Protein AF-A0A7S4IAM0-F1 (afdb_monomer_lite)

Organism: NCBI:txid72548

Secondary structure (DSSP, 8-state):
-PPPPSSS--EEBS-STTSSSSSTTBSGGG-S--EEEEEE-SSS-EEEEEEE--HHHHHHS---EEEEEEEEE-STT-EEEEEEEEE-SSS------EE------S-GGG-EE-S-TT-EEEETTTTTEEEE---SSEE--

Foldseek 3Di:
DDDQDDAAWAKQPQEDAPPDDADGSHCPSVDPQKDWPDFDPPPWTKTKIKDWDDPVSCVRPVFGKIKIWMWTPPDDPDIDIDIDMDRPDDDDDDGDIDRRHDDDDPDQQVAWDADQAQPWFQDPVVVGDIDGRHDRTHRGD

Radius of gyration: 17.82 Å; chains: 1; bounding box: 40×37×49 Å

Structure (mmCIF, N/CA/C/O backbone):
data_AF-A0A7S4IAM0-F1
#
_entry.id   AF-A0A7S4IAM0-F1
#
loop_
_atom_site.group_PDB
_atom_site.id
_atom_site.type_symbol
_atom_site.label_atom_id
_atom_site.label_alt_id
_atom_site.label_comp_id
_atom_site.label_asym_id
_atom_site.label_entity_id
_atom_site.label_seq_id
_atom_site.pdbx_PDB_ins_code
_atom_site.Cartn_x
_atom_site.Cartn_y
_atom_site.Cartn_z
_atom_site.occupancy
_atom_site.B_iso_or_equiv
_atom_site.auth_seq_id
_atom_site.auth_comp_id
_atom_site.auth_asym_id
_atom_site.auth_atom_id
_atom_site.pdbx_PDB_model_num
ATOM 1 N N . GLY A 1 1 ? 14.099 -15.213 -0.000 1.00 44.44 1 GLY A N 1
ATOM 2 C CA . GLY A 1 1 ? 12.682 -14.881 0.237 1.00 44.44 1 GLY A CA 1
ATOM 3 C C . GLY A 1 1 ? 12.510 -14.377 1.651 1.00 44.44 1 GLY A C 1
ATOM 4 O O . GLY A 1 1 ? 12.440 -15.185 2.569 1.00 44.44 1 GLY A O 1
ATOM 5 N N . GLY A 1 2 ? 12.532 -13.057 1.841 1.00 54.66 2 GLY A N 1
ATOM 6 C CA . GLY A 1 2 ? 12.358 -12.441 3.155 1.00 54.66 2 GLY A CA 1
ATOM 7 C C . GLY A 1 2 ? 10.902 -12.533 3.609 1.00 54.66 2 GLY A C 1
ATOM 8 O O . GLY A 1 2 ? 9.983 -12.292 2.831 1.00 54.66 2 GLY A O 1
ATOM 9 N N . LYS A 1 3 ? 10.680 -12.907 4.869 1.00 66.06 3 LYS A N 1
ATOM 10 C CA . LYS A 1 3 ? 9.361 -12.817 5.504 1.00 66.06 3 LYS A CA 1
ATOM 11 C C . LYS A 1 3 ? 8.973 -11.338 5.592 1.00 66.06 3 LYS A C 1
ATOM 13 O O . LYS A 1 3 ? 9.793 -10.542 6.041 1.00 66.06 3 LYS A O 1
ATOM 18 N N . ALA A 1 4 ? 7.741 -10.991 5.211 1.00 70.75 4 ALA A N 1
ATOM 19 C CA . ALA A 1 4 ? 7.235 -9.622 5.322 1.00 70.75 4 ALA A CA 1
ATOM 20 C C . ALA A 1 4 ? 7.535 -9.021 6.706 1.00 70.75 4 ALA A C 1
ATOM 22 O O . ALA A 1 4 ? 7.266 -9.653 7.738 1.00 70.75 4 ALA A O 1
ATOM 23 N N . MET A 1 5 ? 8.066 -7.795 6.715 1.00 77.31 5 MET A N 1
ATOM 24 C CA . MET A 1 5 ? 8.303 -7.051 7.950 1.00 77.31 5 MET A CA 1
ATOM 25 C C . MET A 1 5 ? 6.982 -6.817 8.695 1.00 77.31 5 MET A C 1
ATOM 27 O O . MET A 1 5 ? 5.941 -6.558 8.087 1.00 77.31 5 MET A O 1
ATOM 31 N N . ARG A 1 6 ? 7.026 -6.923 10.027 1.00 79.38 6 ARG A N 1
ATOM 32 C CA . ARG A 1 6 ? 5.898 -6.605 10.912 1.00 79.38 6 ARG A CA 1
ATOM 33 C C . ARG A 1 6 ? 6.126 -5.216 11.507 1.00 79.38 6 ARG A C 1
ATOM 35 O O . ARG A 1 6 ? 6.992 -5.070 12.361 1.00 79.38 6 ARG A O 1
ATOM 42 N N . GLY A 1 7 ? 5.357 -4.226 11.055 1.00 86.25 7 GLY A N 1
ATOM 43 C CA . GLY A 1 7 ? 5.490 -2.818 11.452 1.00 86.25 7 GLY A CA 1
ATOM 44 C C . GLY A 1 7 ? 5.873 -1.898 10.286 1.00 86.25 7 GLY A C 1
ATOM 45 O O . GLY A 1 7 ? 6.112 -2.362 9.172 1.00 86.25 7 GLY A O 1
ATOM 46 N N . GLY A 1 8 ? 5.916 -0.587 10.542 1.00 92.75 8 GLY A N 1
ATOM 47 C CA . GLY A 1 8 ? 6.168 0.432 9.515 1.00 92.75 8 GLY A CA 1
ATOM 48 C C . GLY A 1 8 ? 4.980 0.616 8.566 1.00 92.75 8 GLY A C 1
ATOM 49 O O . GLY A 1 8 ? 3.831 0.608 9.003 1.00 92.75 8 GLY A O 1
ATOM 50 N N . VAL A 1 9 ? 5.257 0.762 7.266 1.00 96.50 9 VAL A N 1
ATOM 51 C CA . VAL A 1 9 ? 4.239 0.906 6.207 1.00 96.50 9 VAL A CA 1
ATOM 52 C C . VAL A 1 9 ? 4.492 -0.116 5.086 1.00 96.50 9 VAL A C 1
ATOM 54 O O . VAL A 1 9 ? 5.093 0.218 4.066 1.00 96.50 9 VAL A O 1
ATOM 57 N N . PRO A 1 10 ? 4.098 -1.394 5.246 1.00 96.62 10 PRO A N 1
ATOM 58 C CA . PRO A 1 10 ? 4.219 -2.377 4.173 1.00 96.62 10 PRO A CA 1
ATOM 59 C C . PRO A 1 10 ? 3.365 -2.021 2.947 1.00 96.62 10 PRO A C 1
ATOM 61 O O . PRO A 1 10 ? 2.189 -1.676 3.074 1.00 96.62 10 PRO A O 1
ATOM 64 N N . VAL A 1 11 ? 3.940 -2.187 1.755 1.00 97.12 11 VAL A N 1
ATOM 65 C CA . VAL A 1 11 ? 3.258 -1.973 0.469 1.00 97.12 11 VAL A CA 1
ATOM 66 C C . VAL A 1 11 ? 2.525 -3.248 0.035 1.00 97.12 11 VAL A C 1
ATOM 68 O O . VAL A 1 11 ? 3.157 -4.264 -0.267 1.00 97.12 11 VAL A O 1
ATOM 71 N N . CYS A 1 12 ? 1.190 -3.213 -0.001 1.00 97.62 12 CYS A N 1
ATOM 72 C CA . CYS A 1 12 ? 0.373 -4.303 -0.545 1.00 97.62 12 CYS A CA 1
ATOM 73 C C . CYS A 1 12 ? 0.193 -4.104 -2.053 1.00 97.62 12 CYS A C 1
ATOM 75 O O . CYS A 1 12 ? -0.474 -3.157 -2.465 1.00 97.62 12 CYS A O 1
ATOM 77 N N . TRP A 1 13 ? 0.778 -4.975 -2.872 1.00 97.69 13 TRP A N 1
ATOM 78 C CA . TRP A 1 13 ? 0.725 -4.870 -4.333 1.00 97.69 13 TRP A CA 1
ATOM 79 C C . TRP A 1 13 ? 1.065 -6.206 -5.002 1.00 97.69 13 TRP A C 1
ATOM 81 O O . TRP A 1 13 ? 2.027 -6.849 -4.559 1.00 97.69 13 TRP A O 1
ATOM 91 N N . PRO A 1 14 ? 0.352 -6.626 -6.069 1.00 97.44 14 PRO A N 1
ATOM 92 C CA . PRO A 1 14 ? -0.781 -5.972 -6.759 1.00 97.44 14 PRO A CA 1
ATOM 93 C C . PRO A 1 14 ? -2.153 -6.366 -6.187 1.00 97.44 14 PRO A C 1
ATOM 95 O O . PRO A 1 14 ? -3.191 -6.193 -6.826 1.00 97.44 14 PRO A O 1
ATOM 98 N N . GLN A 1 15 ? -2.162 -6.950 -4.989 1.00 97.31 15 GLN A N 1
ATOM 99 C CA . GLN A 1 15 ? -3.371 -7.409 -4.328 1.00 97.31 15 GLN A CA 1
ATOM 100 C C . GLN A 1 15 ? -3.425 -6.885 -2.898 1.00 97.31 15 GLN A C 1
ATOM 102 O O . GLN A 1 15 ? -2.427 -6.934 -2.181 1.00 97.31 15 GLN A O 1
ATOM 107 N N . PHE A 1 16 ? -4.597 -6.446 -2.450 1.00 96.69 16 PHE A N 1
ATOM 108 C CA . PHE A 1 16 ? -4.909 -6.247 -1.043 1.00 96.69 16 PHE A CA 1
ATOM 109 C C . PHE A 1 16 ? -5.638 -7.474 -0.489 1.00 96.69 16 PHE A C 1
ATOM 111 O O . PHE A 1 16 ? -6.571 -7.992 -1.103 1.00 96.69 16 PHE A O 1
ATOM 118 N N . ALA A 1 17 ? -5.207 -7.936 0.688 1.00 94.94 17 ALA A N 1
ATOM 119 C CA . ALA A 1 17 ? -5.711 -9.152 1.315 1.00 94.94 17 ALA A CA 1
ATOM 120 C C . ALA A 1 17 ? -5.716 -10.333 0.315 1.00 94.94 17 ALA A C 1
ATOM 122 O O . ALA A 1 17 ? -4.754 -10.531 -0.431 1.00 94.94 17 ALA A O 1
ATOM 123 N N . ASP A 1 18 ? -6.773 -11.126 0.333 1.00 94.06 18 ASP A N 1
ATOM 124 C CA . ASP A 1 18 ? -7.094 -12.275 -0.518 1.00 94.06 18 ASP A CA 1
ATOM 125 C C . ASP A 1 18 ? -8.238 -11.931 -1.493 1.00 94.06 18 ASP A C 1
ATOM 127 O O . ASP A 1 18 ? -9.102 -12.752 -1.773 1.00 94.06 18 ASP A O 1
ATOM 131 N N . ARG A 1 19 ? -8.268 -10.685 -1.992 1.00 92.06 19 ARG A N 1
ATOM 132 C CA . ARG A 1 19 ? -9.304 -10.176 -2.915 1.00 92.06 19 ARG A CA 1
ATOM 133 C C . ARG A 1 19 ? -9.134 -10.628 -4.372 1.00 92.06 19 ARG A C 1
ATOM 135 O O . ARG A 1 19 ? -9.897 -10.193 -5.225 1.00 92.06 19 ARG A O 1
ATOM 142 N N . GLY A 1 20 ? -8.143 -11.461 -4.668 1.00 91.50 20 GLY A N 1
ATOM 143 C CA . GLY A 1 20 ? -7.850 -11.939 -6.016 1.00 91.50 20 GLY A CA 1
ATOM 144 C C . GLY A 1 20 ? -7.095 -13.266 -5.992 1.00 91.50 20 GLY A C 1
ATOM 145 O O . GLY A 1 20 ? -6.959 -13.900 -4.946 1.00 91.50 20 GLY A O 1
ATOM 146 N N . ALA A 1 21 ? -6.599 -13.681 -7.156 1.00 91.69 21 ALA A N 1
ATOM 147 C CA . ALA A 1 21 ? -5.968 -14.988 -7.348 1.00 91.69 21 ALA A CA 1
ATOM 148 C C . ALA A 1 21 ? -4.518 -15.081 -6.832 1.00 91.69 21 ALA A C 1
ATOM 150 O O . ALA A 1 21 ? -3.919 -16.155 -6.868 1.00 91.69 21 ALA A O 1
ATOM 151 N N . TYR A 1 22 ? -3.932 -13.974 -6.372 1.00 92.12 22 TYR A N 1
ATOM 152 C CA . TYR A 1 22 ? -2.520 -13.906 -6.005 1.00 92.12 22 TYR A CA 1
ATOM 153 C C . TYR A 1 22 ? -2.306 -14.106 -4.504 1.00 92.12 22 TYR A C 1
ATOM 155 O O . TYR A 1 22 ? -3.239 -14.109 -3.697 1.00 92.12 22 TYR A O 1
ATOM 163 N N . GLY A 1 23 ? -1.041 -14.265 -4.110 1.00 92.50 23 GLY A N 1
ATOM 164 C CA . GLY A 1 23 ? -0.666 -14.371 -2.702 1.00 92.50 23 GLY A CA 1
ATOM 165 C C . GLY A 1 23 ? -1.198 -13.196 -1.872 1.00 92.50 23 GLY A C 1
ATOM 166 O O . GLY A 1 23 ? -1.296 -12.066 -2.354 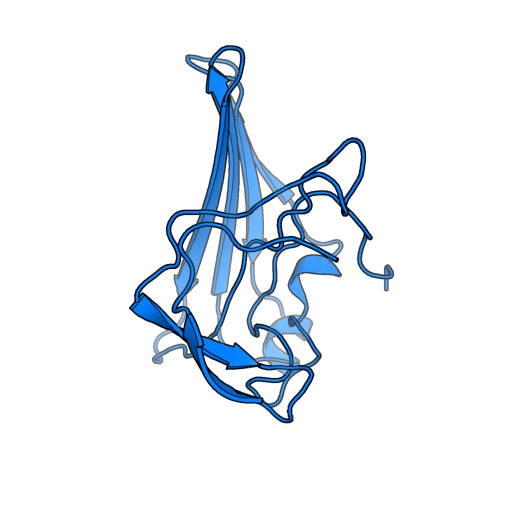1.00 92.50 23 GLY A O 1
ATOM 167 N N . LYS A 1 24 ? -1.528 -13.454 -0.600 1.00 94.75 24 LYS A N 1
ATOM 168 C CA . LYS A 1 24 ? -2.109 -12.444 0.294 1.00 94.75 24 LYS A CA 1
ATOM 169 C C . LYS A 1 24 ? -1.221 -11.193 0.373 1.00 94.75 24 LYS A C 1
ATOM 171 O O . LYS A 1 24 ? -0.061 -11.281 0.789 1.00 94.75 24 LYS A O 1
ATOM 176 N N . HIS A 1 25 ? -1.806 -10.037 0.057 1.00 96.62 25 HIS A N 1
ATOM 177 C CA . HIS A 1 25 ? -1.144 -8.726 -0.065 1.00 96.62 25 HIS A CA 1
ATOM 178 C C . HIS A 1 25 ? -0.093 -8.603 -1.193 1.00 96.62 25 HIS A C 1
ATOM 180 O O . HIS A 1 25 ? 0.729 -7.682 -1.182 1.00 96.62 25 HIS A O 1
ATOM 186 N N . GLY A 1 26 ? -0.093 -9.537 -2.143 1.00 96.06 26 GLY A N 1
ATOM 187 C CA . GLY A 1 26 ? 0.832 -9.579 -3.268 1.00 96.06 26 GLY A CA 1
ATOM 188 C C . GLY A 1 26 ? 2.300 -9.767 -2.867 1.00 96.06 26 GLY A C 1
ATOM 189 O O . GLY A 1 26 ? 2.617 -10.354 -1.827 1.00 96.06 26 GLY A O 1
ATOM 190 N N . PHE A 1 27 ? 3.206 -9.300 -3.725 1.00 95.75 27 PHE A N 1
ATOM 191 C CA . PHE A 1 27 ? 4.639 -9.593 -3.646 1.00 95.75 27 PHE A CA 1
ATOM 192 C C . PHE A 1 27 ? 5.522 -8.394 -3.276 1.00 95.75 27 PHE A C 1
ATOM 194 O O . PHE A 1 27 ? 6.618 -8.614 -2.765 1.00 95.75 27 PHE A O 1
ATOM 201 N N . ALA A 1 28 ? 5.079 -7.144 -3.465 1.00 96.69 28 ALA A N 1
ATOM 202 C CA . ALA A 1 28 ? 5.972 -5.981 -3.344 1.00 96.69 28 ALA A CA 1
ATOM 203 C C . ALA A 1 28 ? 6.643 -5.849 -1.963 1.00 96.69 28 ALA A C 1
ATOM 205 O O . ALA A 1 28 ? 7.839 -5.580 -1.882 1.00 96.69 28 ALA A O 1
ATOM 206 N N . ARG A 1 29 ? 5.913 -6.128 -0.874 1.00 95.75 29 ARG A N 1
ATOM 207 C CA . ARG A 1 29 ? 6.440 -6.134 0.509 1.00 95.75 29 ARG A CA 1
ATOM 208 C C . ARG A 1 29 ? 7.486 -7.213 0.821 1.00 95.75 29 ARG A C 1
ATOM 210 O O . ARG A 1 29 ? 8.082 -7.171 1.892 1.00 95.75 29 ARG A O 1
ATOM 217 N N . 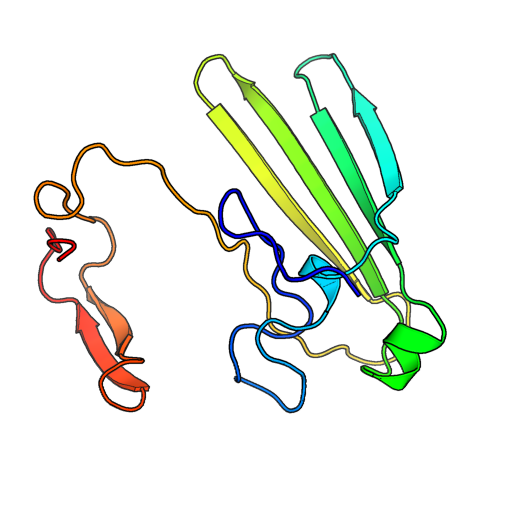ASN A 1 30 ? 7.647 -8.205 -0.054 1.00 93.56 30 ASN A N 1
ATOM 218 C CA . ASN A 1 30 ? 8.627 -9.287 0.086 1.00 93.56 30 ASN A CA 1
ATOM 219 C C . ASN A 1 30 ? 9.767 -9.166 -0.938 1.00 93.56 30 ASN A C 1
ATOM 221 O O . ASN A 1 30 ? 10.656 -10.018 -0.950 1.00 93.56 30 ASN A O 1
ATOM 225 N N . SER A 1 31 ? 9.713 -8.154 -1.810 1.00 94.19 31 SER A N 1
ATOM 226 C CA . SER A 1 31 ? 10.728 -7.913 -2.828 1.00 94.19 31 SER A CA 1
ATOM 227 C C . SER A 1 31 ? 11.992 -7.345 -2.191 1.00 94.19 31 SER A C 1
ATOM 229 O O . SER A 1 31 ? 11.935 -6.396 -1.413 1.00 94.19 31 SER A O 1
ATOM 231 N N . ASP A 1 32 ? 13.135 -7.909 -2.559 1.00 94.12 32 ASP A N 1
ATOM 232 C CA . ASP A 1 32 ? 14.474 -7.388 -2.283 1.00 94.12 32 ASP A CA 1
ATOM 233 C C . ASP A 1 32 ? 15.009 -6.512 -3.432 1.00 94.12 32 ASP A C 1
ATOM 235 O O . ASP A 1 32 ? 16.140 -6.041 -3.372 1.00 94.12 32 ASP A O 1
ATOM 239 N N . LYS A 1 33 ? 14.188 -6.256 -4.460 1.00 96.56 33 LYS A N 1
ATOM 240 C CA . LYS A 1 33 ? 14.560 -5.516 -5.679 1.00 96.56 33 LYS A CA 1
ATOM 241 C C . LYS A 1 33 ? 14.173 -4.038 -5.658 1.00 96.56 33 LYS A C 1
ATOM 243 O O . LYS A 1 33 ? 14.237 -3.372 -6.688 1.00 96.56 33 LYS A O 1
ATOM 248 N N . TRP A 1 34 ? 13.747 -3.519 -4.507 1.00 97.62 34 TRP A N 1
ATOM 249 C CA . TRP A 1 34 ? 13.511 -2.085 -4.364 1.00 97.62 34 TRP A CA 1
ATOM 250 C C . TRP A 1 34 ? 14.827 -1.319 -4.507 1.00 97.62 34 TRP A C 1
ATOM 252 O O . TRP A 1 34 ? 15.824 -1.670 -3.879 1.00 97.62 34 TRP A O 1
ATOM 262 N N . TYR A 1 35 ? 14.818 -0.251 -5.298 1.00 98.44 35 TYR A N 1
ATOM 263 C CA . TYR A 1 35 ? 15.992 0.586 -5.537 1.00 98.44 35 TYR A CA 1
ATOM 264 C C . TYR A 1 35 ? 15.688 2.062 -5.274 1.00 98.44 35 TYR A C 1
ATOM 266 O O . TYR A 1 35 ? 14.537 2.491 -5.318 1.00 98.44 35 TYR A O 1
ATOM 274 N N . ILE A 1 36 ? 16.714 2.862 -4.981 1.00 98.50 36 ILE A N 1
ATOM 275 C CA . ILE A 1 36 ? 16.557 4.311 -4.812 1.00 98.50 36 ILE A CA 1
ATOM 276 C C . ILE A 1 36 ? 16.445 4.946 -6.199 1.00 98.50 36 ILE A C 1
ATOM 278 O O . ILE A 1 36 ? 17.382 4.882 -6.989 1.00 98.50 36 ILE A O 1
ATOM 282 N N . VAL A 1 37 ? 15.308 5.580 -6.479 1.00 98.38 37 VAL A N 1
ATOM 283 C CA . VAL A 1 37 ? 15.085 6.366 -7.703 1.00 98.38 37 VAL A CA 1
ATOM 284 C C . VAL A 1 37 ? 15.651 7.771 -7.527 1.00 98.38 37 VAL A C 1
ATOM 286 O O . VAL A 1 37 ? 16.270 8.321 -8.433 1.00 98.38 37 VAL A O 1
ATOM 289 N N . ARG A 1 38 ? 15.413 8.373 -6.359 1.00 96.88 38 ARG A N 1
ATOM 290 C CA . ARG A 1 38 ? 15.805 9.750 -6.042 1.00 96.88 38 ARG A CA 1
ATOM 291 C C . ARG A 1 38 ? 15.847 9.955 -4.535 1.00 96.88 38 ARG A C 1
ATOM 293 O O . ARG A 1 38 ? 15.025 9.403 -3.807 1.00 96.88 38 ARG A O 1
ATOM 300 N N . THR A 1 39 ? 16.730 10.841 -4.096 1.00 97.44 39 THR A N 1
ATOM 301 C CA . THR A 1 39 ? 16.681 11.469 -2.773 1.00 97.44 39 THR A CA 1
ATOM 302 C C . THR A 1 39 ? 16.673 12.990 -2.917 1.00 97.44 39 THR A C 1
ATOM 304 O O . THR A 1 39 ? 17.082 13.530 -3.944 1.00 97.44 39 THR A O 1
ATOM 307 N N . SER A 1 40 ? 16.163 13.688 -1.907 1.00 95.56 40 SER A N 1
ATOM 308 C CA . SER A 1 40 ? 16.296 15.138 -1.761 1.00 95.56 40 SER A CA 1
ATOM 309 C C . SER A 1 40 ? 16.453 15.483 -0.289 1.00 95.56 40 SER A C 1
ATOM 311 O O . SER A 1 40 ? 15.872 14.806 0.556 1.00 95.56 40 SER A O 1
ATOM 313 N N . THR A 1 41 ? 17.206 16.533 0.017 1.00 94.00 41 THR A N 1
ATOM 314 C CA . THR A 1 41 ? 17.253 17.142 1.356 1.00 94.00 41 THR A CA 1
ATOM 315 C C . THR A 1 41 ? 16.467 18.449 1.426 1.00 94.00 41 THR A C 1
ATOM 317 O O . THR A 1 41 ? 16.156 18.899 2.522 1.00 94.00 41 THR A O 1
ATOM 320 N N . GLU A 1 42 ? 16.118 19.034 0.276 1.00 89.62 42 GLU A N 1
ATOM 321 C CA . GLU A 1 42 ? 15.429 20.323 0.170 1.00 89.62 42 GLU A CA 1
ATOM 322 C C . GLU A 1 42 ? 14.186 20.234 -0.740 1.00 89.62 42 GLU A C 1
ATOM 324 O O . GLU A 1 42 ? 14.158 19.415 -1.669 1.00 89.62 42 GLU A O 1
ATOM 329 N N . PRO A 1 43 ? 13.141 21.053 -0.505 1.00 86.62 43 PRO A N 1
ATOM 330 C CA . PRO A 1 43 ? 12.903 21.833 0.719 1.00 86.62 43 PRO A CA 1
ATOM 331 C C . PRO A 1 43 ? 12.623 20.940 1.943 1.00 86.62 43 PRO A C 1
ATOM 333 O O . PRO A 1 43 ? 12.768 21.388 3.075 1.00 86.62 43 PRO A O 1
ATOM 336 N N . PHE A 1 44 ? 12.283 19.670 1.708 1.00 92.50 44 PHE A N 1
ATOM 337 C CA . PHE A 1 44 ? 12.041 18.656 2.728 1.00 92.50 44 PHE A CA 1
ATOM 338 C C . PHE A 1 44 ? 12.812 17.370 2.402 1.00 92.50 44 PHE A C 1
ATOM 340 O O . PHE A 1 44 ? 12.867 16.980 1.227 1.00 92.50 44 PHE A O 1
ATOM 347 N N . PRO A 1 45 ? 13.373 16.672 3.410 1.00 96.62 45 PRO A N 1
ATOM 348 C CA . PRO A 1 45 ? 13.982 15.366 3.212 1.00 96.62 45 PRO A CA 1
ATOM 349 C C . PRO A 1 45 ? 12.999 14.369 2.593 1.00 96.62 45 PRO A C 1
ATOM 351 O O . PRO A 1 45 ? 11.904 14.146 3.111 1.00 96.62 45 PRO A O 1
ATOM 354 N N . CYS A 1 46 ? 13.399 13.755 1.484 1.00 97.38 46 CYS A N 1
ATOM 355 C CA . CYS A 1 46 ? 12.567 12.846 0.709 1.00 97.38 46 CYS A CA 1
ATOM 356 C C . CYS A 1 46 ? 13.399 11.707 0.113 1.00 97.38 46 CYS A C 1
ATOM 358 O O . CYS A 1 46 ? 14.527 11.913 -0.343 1.00 97.38 46 CYS A O 1
ATOM 360 N N . VAL A 1 47 ? 12.813 10.512 0.067 1.00 98.06 47 VAL A N 1
ATOM 361 C CA . VAL A 1 47 ? 13.308 9.376 -0.712 1.00 98.06 47 VAL A CA 1
ATOM 362 C C . VAL A 1 47 ? 12.183 8.822 -1.576 1.00 98.06 47 VAL A C 1
ATOM 364 O O . VAL A 1 47 ? 11.066 8.617 -1.105 1.00 98.06 47 VAL A O 1
ATOM 367 N N . VAL A 1 48 ? 12.497 8.555 -2.841 1.00 98.31 48 VAL A N 1
ATOM 368 C CA . VAL A 1 48 ? 11.633 7.828 -3.768 1.00 98.31 48 VAL A CA 1
ATOM 369 C C . VAL A 1 48 ? 12.287 6.488 -4.062 1.00 98.31 48 VAL A C 1
ATOM 371 O O . VAL A 1 48 ? 13.402 6.435 -4.585 1.00 98.31 48 VAL A O 1
ATOM 374 N N . LEU A 1 49 ? 11.585 5.412 -3.731 1.00 98.62 49 LEU A N 1
ATOM 375 C CA . LEU A 1 49 ? 11.972 4.042 -4.035 1.00 98.62 49 LEU A CA 1
ATOM 376 C C . LEU A 1 49 ? 11.219 3.543 -5.269 1.00 98.62 49 LEU A C 1
ATOM 378 O O . LEU A 1 49 ? 10.056 3.890 -5.474 1.00 98.62 49 LEU A O 1
ATOM 382 N N . GLY A 1 50 ? 11.880 2.728 -6.081 1.00 98.62 50 GLY A N 1
ATOM 383 C CA . GLY A 1 50 ? 11.341 2.114 -7.285 1.00 98.62 50 GLY A CA 1
ATOM 384 C C . GLY A 1 50 ? 11.261 0.601 -7.152 1.00 98.62 50 GLY A C 1
ATOM 385 O O . GLY A 1 50 ? 12.143 -0.015 -6.555 1.00 98.62 50 GLY A O 1
ATOM 386 N N . LEU A 1 51 ? 10.213 0.013 -7.720 1.00 98.62 51 LEU A N 1
ATOM 387 C CA . LEU A 1 51 ? 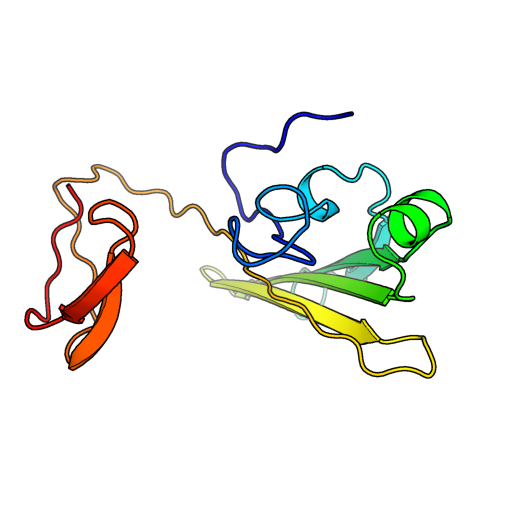10.130 -1.417 -7.998 1.00 98.62 51 LEU A CA 1
ATOM 388 C C . LEU A 1 51 ? 9.498 -1.581 -9.376 1.00 98.62 51 LEU A C 1
ATOM 390 O O . LEU A 1 51 ? 8.343 -1.205 -9.564 1.00 98.62 51 LEU A O 1
ATOM 394 N N . ASP A 1 52 ? 10.254 -2.134 -10.313 1.00 98.44 52 ASP A N 1
ATOM 395 C CA . ASP A 1 52 ? 9.785 -2.389 -11.672 1.00 98.44 52 ASP A CA 1
ATOM 396 C C . ASP A 1 52 ? 9.546 -3.889 -11.865 1.00 98.44 52 ASP A C 1
ATOM 398 O O . ASP A 1 52 ? 10.026 -4.718 -11.081 1.00 98.44 52 ASP A O 1
ATOM 402 N N . ASP A 1 53 ? 8.773 -4.241 -12.885 1.00 98.12 53 ASP A N 1
ATOM 403 C CA . ASP A 1 53 ? 8.525 -5.631 -13.218 1.00 98.12 53 ASP A CA 1
ATOM 404 C C . ASP A 1 53 ? 9.758 -6.338 -13.802 1.00 98.12 53 ASP A C 1
ATOM 406 O O . ASP A 1 53 ? 10.624 -5.753 -14.453 1.00 98.12 53 ASP A O 1
ATOM 410 N N . ASP A 1 54 ? 9.825 -7.647 -13.588 1.00 97.12 54 ASP A N 1
ATOM 411 C CA . ASP A 1 54 ? 10.839 -8.528 -14.141 1.00 97.12 54 ASP A CA 1
ATOM 412 C C . ASP A 1 54 ? 10.204 -9.848 -14.590 1.00 97.12 54 ASP A C 1
ATOM 414 O O . ASP A 1 54 ? 8.991 -10.037 -14.524 1.00 97.12 54 ASP A O 1
ATOM 418 N N . GLU A 1 55 ? 11.015 -10.776 -15.090 1.00 97.06 55 GLU A N 1
ATOM 419 C CA . GLU A 1 55 ? 10.514 -12.066 -15.567 1.00 97.06 55 GLU A CA 1
ATOM 420 C C . GLU A 1 55 ? 9.765 -12.853 -14.478 1.00 97.06 55 GLU A C 1
ATOM 422 O O . GLU A 1 55 ? 8.730 -13.455 -14.758 1.00 97.06 55 GLU A O 1
ATOM 427 N N . ALA A 1 56 ? 10.229 -12.804 -13.227 1.00 94.69 56 ALA A N 1
ATOM 428 C CA . ALA A 1 56 ? 9.611 -13.533 -12.127 1.00 94.69 56 ALA A CA 1
ATOM 429 C C . ALA A 1 56 ? 8.288 -12.890 -11.689 1.00 94.69 56 ALA A C 1
ATOM 431 O O . ALA A 1 56 ? 7.316 -13.603 -11.430 1.00 94.69 56 ALA A O 1
ATOM 432 N N . THR A 1 57 ? 8.219 -11.556 -11.617 1.00 96.00 57 THR A N 1
ATOM 433 C CA . THR A 1 57 ? 6.962 -10.872 -11.290 1.00 96.00 57 THR A CA 1
ATOM 434 C C . THR A 1 57 ? 5.953 -11.005 -12.423 1.00 96.00 57 THR A C 1
ATOM 436 O O . THR A 1 57 ? 4.800 -11.305 -12.126 1.00 96.00 57 THR A O 1
ATOM 439 N N . ARG A 1 58 ? 6.373 -10.908 -13.694 1.00 95.94 58 ARG A N 1
ATOM 440 C CA . ARG A 1 58 ? 5.505 -11.136 -14.865 1.00 95.94 58 ARG A CA 1
ATOM 441 C C . ARG A 1 58 ? 5.007 -12.578 -14.965 1.00 95.94 58 ARG A C 1
ATOM 443 O O . ARG A 1 58 ? 3.881 -12.799 -15.398 1.00 95.94 58 ARG A O 1
ATOM 450 N N . ALA A 1 59 ? 5.792 -13.560 -14.522 1.00 94.62 59 ALA A N 1
ATOM 451 C CA . ALA A 1 59 ? 5.326 -14.944 -14.426 1.00 94.62 59 ALA A CA 1
ATOM 452 C C . ALA A 1 59 ? 4.228 -15.123 -13.360 1.00 94.62 59 ALA A C 1
ATOM 454 O O . ALA A 1 59 ? 3.328 -15.942 -13.533 1.00 94.62 59 ALA A O 1
ATOM 455 N N . ALA A 1 60 ? 4.284 -14.360 -12.262 1.00 92.56 60 ALA A N 1
ATOM 456 C CA . ALA A 1 60 ? 3.289 -14.414 -11.190 1.00 92.56 60 ALA A CA 1
ATOM 457 C C . ALA A 1 60 ? 2.060 -13.527 -11.455 1.00 92.56 60 ALA A C 1
ATOM 459 O O . ALA A 1 60 ? 0.957 -13.866 -11.035 1.00 92.56 60 ALA A O 1
ATOM 460 N N . TRP A 1 61 ? 2.251 -12.389 -12.121 1.00 95.62 61 TRP A N 1
ATOM 461 C CA . TRP A 1 61 ? 1.236 -11.397 -12.456 1.00 95.62 61 TRP A CA 1
ATOM 462 C C . TRP A 1 61 ? 1.606 -10.742 -13.799 1.00 95.62 61 TRP A C 1
ATOM 464 O O . TRP A 1 61 ? 2.527 -9.926 -13.828 1.00 95.62 61 TRP A O 1
ATOM 474 N N . PRO A 1 62 ? 0.940 -11.101 -14.915 1.00 95.94 62 PRO A N 1
ATOM 475 C CA . PRO A 1 62 ? 1.439 -10.885 -16.279 1.00 95.94 62 PRO A CA 1
ATOM 476 C C . PRO A 1 62 ? 1.212 -9.461 -16.811 1.00 95.94 62 PRO A C 1
ATOM 478 O O . PRO A 1 62 ? 0.740 -9.276 -17.930 1.00 95.94 62 PRO A O 1
ATOM 481 N N . PHE A 1 63 ? 1.561 -8.452 -16.016 1.00 97.06 63 PHE A N 1
ATOM 482 C CA . PHE A 1 63 ? 1.457 -7.043 -16.380 1.00 97.06 63 PHE A CA 1
ATOM 483 C C . PHE A 1 63 ? 2.797 -6.335 -16.166 1.00 97.06 63 PHE A C 1
ATOM 485 O O . PHE A 1 63 ? 3.373 -6.453 -15.079 1.00 97.06 63 PHE A O 1
ATOM 492 N N . PRO A 1 64 ? 3.292 -5.586 -17.166 1.00 98.00 64 PRO A N 1
ATOM 493 C CA . PRO A 1 64 ? 4.389 -4.653 -16.964 1.00 98.00 64 PRO A CA 1
ATOM 494 C C . PRO A 1 64 ? 3.976 -3.534 -16.006 1.00 98.00 64 PRO A C 1
ATOM 496 O O . PRO A 1 64 ? 2.879 -2.983 -16.125 1.00 98.00 64 PRO A O 1
ATOM 499 N N . PHE A 1 65 ? 4.839 -3.187 -15.052 1.00 98.38 65 PHE A N 1
ATOM 500 C CA . PHE A 1 65 ? 4.530 -2.148 -14.076 1.00 98.38 65 PHE A CA 1
ATOM 501 C C . PHE A 1 65 ? 5.776 -1.402 -13.608 1.00 98.38 65 PHE A C 1
ATOM 503 O O . PHE A 1 65 ? 6.879 -1.941 -13.543 1.00 98.38 65 PHE A O 1
ATOM 510 N N . GLN A 1 66 ? 5.565 -0.166 -13.162 1.00 98.56 66 GLN A N 1
ATOM 511 C CA . GLN A 1 66 ? 6.536 0.561 -12.349 1.00 98.56 66 GLN A CA 1
ATOM 512 C C . GLN A 1 66 ? 5.855 1.101 -11.096 1.00 98.56 66 GLN A C 1
ATOM 514 O O . GLN A 1 66 ? 4.872 1.840 -11.172 1.00 98.56 66 GLN A O 1
ATOM 519 N N . LEU A 1 67 ? 6.388 0.752 -9.928 1.00 98.62 67 LEU A N 1
ATOM 520 C CA . LEU A 1 67 ? 5.992 1.338 -8.654 1.00 98.62 67 LEU A CA 1
ATOM 521 C C . LEU A 1 67 ? 6.963 2.433 -8.260 1.00 98.62 67 LEU A C 1
ATOM 523 O O . LEU A 1 67 ? 8.181 2.266 -8.361 1.00 98.62 67 LEU A O 1
ATOM 527 N N 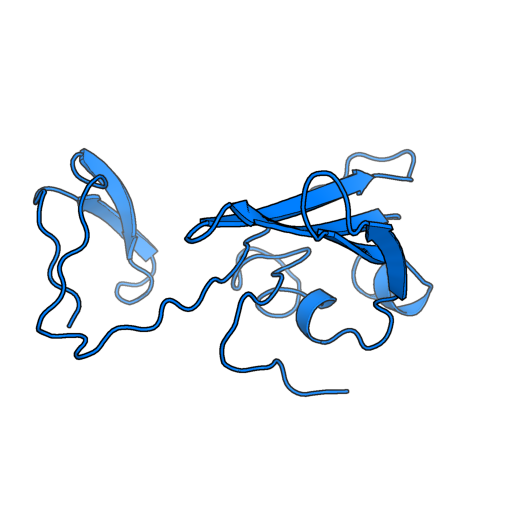. ARG A 1 68 ? 6.429 3.529 -7.732 1.00 98.50 68 ARG A N 1
ATOM 528 C CA . ARG A 1 68 ? 7.202 4.539 -7.015 1.00 98.50 68 ARG A CA 1
ATOM 529 C C . ARG A 1 68 ? 6.610 4.706 -5.630 1.00 98.50 68 ARG A C 1
ATOM 531 O O . ARG A 1 68 ? 5.425 4.982 -5.501 1.00 98.50 68 ARG A O 1
ATOM 538 N N . TYR A 1 69 ? 7.428 4.530 -4.606 1.00 98.44 69 TYR A N 1
ATOM 539 C CA . TYR A 1 69 ? 7.046 4.722 -3.215 1.00 98.44 69 TYR A CA 1
ATOM 540 C C . TYR A 1 69 ? 7.835 5.898 -2.654 1.00 98.44 69 TYR A C 1
ATOM 542 O O . TYR A 1 69 ? 9.060 5.836 -2.565 1.00 98.44 69 TYR A O 1
ATOM 550 N N . SER A 1 70 ? 7.141 6.985 -2.333 1.00 97.81 70 SER A N 1
ATOM 551 C CA . SER A 1 70 ? 7.748 8.211 -1.825 1.00 97.81 70 SER A CA 1
ATOM 552 C C . SER A 1 70 ? 7.507 8.333 -0.331 1.00 97.81 70 SER A C 1
ATOM 554 O O . SER A 1 70 ? 6.382 8.155 0.134 1.00 97.81 70 SER A O 1
ATOM 556 N N . VAL A 1 71 ? 8.555 8.691 0.404 1.00 97.75 71 VAL A N 1
ATOM 557 C CA . VAL A 1 71 ? 8.484 9.074 1.816 1.00 97.75 71 VAL A CA 1
ATOM 558 C C . VAL A 1 71 ? 9.108 10.453 1.949 1.00 97.75 71 VAL A C 1
ATOM 560 O O . VAL A 1 71 ? 10.246 10.663 1.533 1.00 97.75 71 VAL A O 1
ATOM 563 N N . THR A 1 72 ? 8.363 11.403 2.499 1.00 97.75 72 THR A N 1
ATOM 564 C CA . THR A 1 72 ? 8.795 12.791 2.695 1.00 97.75 72 THR A CA 1
ATOM 565 C C . THR A 1 72 ? 8.538 13.209 4.135 1.00 97.75 72 THR A C 1
ATOM 567 O O . THR A 1 72 ? 7.455 12.971 4.665 1.00 97.75 72 THR A O 1
ATOM 570 N N . LEU A 1 73 ? 9.541 13.811 4.772 1.00 96.75 73 LEU A N 1
ATOM 571 C CA . LEU A 1 73 ? 9.405 14.445 6.083 1.00 96.75 73 LEU A CA 1
ATOM 572 C C . LEU A 1 73 ? 8.878 15.866 5.867 1.00 96.75 73 LEU A C 1
ATOM 574 O O . LEU A 1 73 ? 9.649 16.806 5.696 1.00 96.75 73 LEU A O 1
ATOM 578 N N . ASP A 1 74 ? 7.557 15.984 5.788 1.00 92.50 74 ASP A N 1
ATOM 579 C CA . ASP A 1 74 ? 6.819 17.142 5.267 1.00 92.50 74 ASP A CA 1
ATOM 580 C C . ASP A 1 74 ? 6.539 18.188 6.364 1.00 92.50 74 ASP A C 1
ATOM 582 O O . ASP A 1 74 ? 5.425 18.663 6.547 1.00 92.50 74 ASP A O 1
ATOM 586 N N . GLY A 1 75 ? 7.553 18.481 7.181 1.00 90.62 75 GLY A N 1
ATOM 587 C CA . GLY A 1 75 ? 7.445 19.332 8.368 1.00 90.62 75 GLY A CA 1
ATOM 588 C C . GLY A 1 75 ? 7.937 18.649 9.650 1.00 90.62 75 GLY A C 1
ATOM 589 O O . GLY A 1 75 ? 8.362 17.494 9.615 1.00 90.62 75 GLY A O 1
ATOM 590 N N . PRO A 1 76 ? 7.910 19.355 10.798 1.00 89.88 76 PRO A N 1
ATOM 591 C CA . PRO A 1 76 ? 8.468 18.850 12.056 1.00 89.88 76 PRO A CA 1
ATOM 592 C C . PRO A 1 76 ? 7.737 17.609 12.589 1.00 89.88 76 PRO A C 1
ATOM 594 O O . PRO A 1 76 ? 8.380 16.718 13.136 1.00 89.88 76 PRO A O 1
ATOM 597 N N . ASP A 1 77 ? 6.422 17.530 12.368 1.00 94.06 77 ASP A N 1
ATOM 598 C CA . ASP A 1 77 ? 5.548 16.494 12.935 1.00 94.06 77 ASP A CA 1
ATOM 599 C C . ASP A 1 77 ? 4.724 15.760 11.860 1.00 94.06 77 ASP A C 1
ATOM 601 O O . ASP A 1 77 ? 3.693 15.154 12.155 1.00 94.06 77 ASP A O 1
ATOM 605 N N . GLN A 1 78 ? 5.154 15.820 10.594 1.00 95.31 78 GLN A N 1
ATOM 606 C CA . GLN A 1 78 ? 4.418 15.249 9.468 1.00 95.31 78 GLN A CA 1
ATOM 607 C C . GLN A 1 78 ? 5.299 14.337 8.615 1.00 95.31 78 GLN A C 1
ATOM 609 O O . GLN A 1 78 ? 6.427 14.662 8.251 1.00 95.31 78 GLN A O 1
ATOM 614 N N . VAL A 1 79 ? 4.739 13.184 8.251 1.00 96.38 79 VAL A N 1
ATOM 615 C CA . VAL A 1 79 ? 5.293 12.305 7.224 1.00 96.38 79 VAL A CA 1
ATOM 616 C C . VAL A 1 79 ? 4.262 12.125 6.118 1.00 96.38 79 VAL A C 1
ATOM 618 O O . VAL A 1 79 ? 3.137 11.690 6.363 1.00 96.38 79 VAL A O 1
ATOM 621 N N . SER A 1 80 ? 4.666 12.452 4.898 1.00 96.75 80 SER A N 1
ATOM 622 C CA . SER A 1 80 ? 3.881 12.246 3.688 1.00 96.75 80 SER A CA 1
ATOM 623 C C . SER A 1 80 ? 4.386 10.985 2.998 1.00 96.75 80 SER A C 1
ATOM 625 O O . SER A 1 80 ? 5.572 10.854 2.684 1.00 96.75 80 SER A O 1
ATOM 627 N N . VAL A 1 81 ? 3.481 10.030 2.791 1.00 97.25 81 VAL A N 1
ATOM 628 C CA . VAL A 1 81 ? 3.775 8.754 2.137 1.00 97.25 81 VAL A CA 1
ATOM 629 C C . VAL A 1 81 ? 2.844 8.590 0.950 1.00 97.25 81 VAL A C 1
ATOM 631 O O . VAL A 1 81 ? 1.628 8.698 1.096 1.00 97.25 81 VAL A O 1
ATOM 634 N N . SER A 1 82 ? 3.401 8.302 -0.222 1.00 97.06 82 SER A N 1
ATOM 635 C CA . SER A 1 82 ? 2.613 8.055 -1.427 1.00 97.06 82 SER A CA 1
ATOM 636 C C . SER A 1 82 ? 3.133 6.854 -2.201 1.00 97.06 82 SER A C 1
ATOM 638 O O . SER A 1 82 ? 4.318 6.520 -2.165 1.00 97.06 82 SER A O 1
ATOM 640 N N . MET A 1 83 ? 2.220 6.191 -2.907 1.00 97.56 83 MET A N 1
ATOM 641 C CA . MET A 1 83 ? 2.554 5.152 -3.867 1.00 97.56 83 MET A CA 1
ATOM 642 C C . MET A 1 83 ? 1.949 5.514 -5.217 1.00 97.56 83 MET A C 1
ATOM 644 O O . MET A 1 83 ? 0.739 5.701 -5.328 1.00 97.56 83 MET A O 1
ATOM 648 N N . THR A 1 84 ? 2.796 5.577 -6.234 1.00 98.12 84 THR A N 1
ATOM 649 C CA . THR A 1 84 ? 2.404 5.751 -7.629 1.00 98.12 84 THR A CA 1
ATOM 650 C C . THR A 1 84 ? 2.600 4.438 -8.361 1.00 98.12 84 THR A C 1
ATOM 652 O O . THR A 1 84 ? 3.603 3.748 -8.175 1.00 98.12 84 THR A O 1
ATOM 655 N N . VAL A 1 85 ? 1.637 4.120 -9.212 1.00 98.25 85 VAL A N 1
ATOM 656 C CA . VAL A 1 85 ? 1.626 2.934 -10.056 1.00 98.25 85 VAL A CA 1
ATOM 657 C C . VAL A 1 85 ? 1.569 3.408 -11.497 1.00 98.25 85 VAL A C 1
ATOM 659 O O . VAL A 1 85 ? 0.665 4.157 -11.861 1.00 98.25 85 VAL A O 1
ATOM 662 N N . LEU A 1 86 ? 2.505 2.950 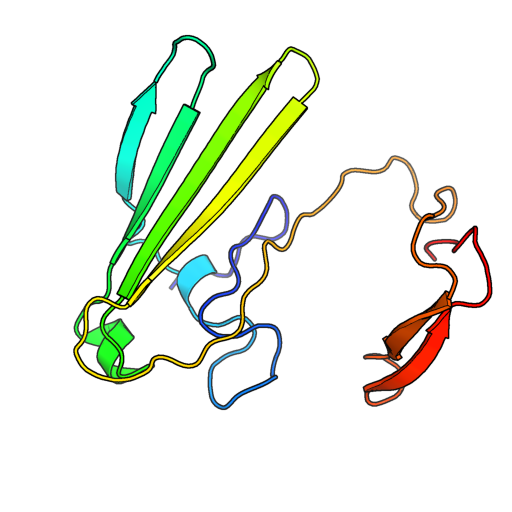-12.317 1.00 98.31 86 LEU A N 1
ATOM 663 C CA . LEU A 1 86 ? 2.459 3.111 -13.762 1.00 98.31 86 LEU A CA 1
ATOM 664 C C . LEU A 1 86 ? 2.225 1.745 -14.407 1.00 98.31 86 LEU A C 1
ATOM 666 O O . LEU A 1 86 ? 3.007 0.821 -14.191 1.00 98.31 86 LEU A O 1
ATOM 670 N N . ASN A 1 87 ? 1.166 1.645 -15.210 1.00 98.25 87 ASN A N 1
ATOM 671 C CA . ASN A 1 87 ? 1.018 0.579 -16.195 1.00 98.25 87 ASN A CA 1
ATOM 672 C C . ASN A 1 87 ? 1.928 0.910 -17.384 1.00 98.25 87 ASN A C 1
ATOM 674 O O . ASN A 1 87 ? 1.668 1.882 -18.091 1.00 98.25 87 ASN A O 1
ATOM 678 N N . SER A 1 88 ? 3.008 0.153 -17.562 1.00 96.81 88 SER A N 1
ATOM 679 C CA . SER A 1 88 ? 3.977 0.346 -18.651 1.00 96.81 88 SER A CA 1
ATOM 680 C C . SER A 1 88 ? 3.703 -0.554 -19.862 1.00 96.81 88 SER A C 1
ATOM 682 O O . SER A 1 88 ? 4.516 -0.587 -20.784 1.00 96.81 88 SER A O 1
ATOM 684 N N . GLY A 1 89 ? 2.590 -1.295 -19.855 1.00 96.94 89 GLY A N 1
ATOM 685 C CA . GLY A 1 89 ? 2.160 -2.150 -20.958 1.00 96.94 89 GLY A CA 1
ATOM 686 C C . GLY A 1 89 ? 1.015 -1.561 -21.784 1.00 96.94 89 GLY A C 1
ATOM 687 O O . GLY A 1 89 ? 0.482 -0.493 -21.490 1.00 96.94 89 GLY A O 1
ATOM 688 N N . ASP A 1 90 ? 0.602 -2.322 -22.798 1.00 96.94 90 ASP A N 1
ATOM 689 C CA . ASP A 1 90 ? -0.421 -1.909 -23.773 1.00 96.94 90 ASP A CA 1
ATOM 690 C C . ASP A 1 90 ? -1.841 -2.404 -23.432 1.00 96.94 90 ASP A C 1
ATOM 692 O O . ASP A 1 90 ? -2.798 -2.129 -24.157 1.00 96.94 90 ASP A O 1
ATOM 696 N N . ALA A 1 91 ? -1.996 -3.154 -22.337 1.00 96.56 91 ALA A N 1
ATOM 697 C CA . ALA A 1 91 ? -3.268 -3.731 -21.905 1.00 96.56 91 ALA A CA 1
ATOM 698 C C . ALA A 1 91 ? -3.765 -3.091 -20.597 1.00 96.56 91 ALA A C 1
ATOM 700 O O . ALA A 1 91 ? -2.943 -2.697 -19.765 1.00 96.56 91 ALA A O 1
ATOM 701 N N . PRO A 1 92 ? -5.091 -3.013 -20.362 1.00 97.50 92 PRO A N 1
ATOM 702 C CA . PRO A 1 92 ? -5.635 -2.600 -19.071 1.00 97.50 92 PRO A CA 1
ATOM 703 C C . PRO A 1 92 ? -5.093 -3.459 -17.923 1.00 97.50 92 PRO A C 1
ATOM 705 O O . PRO A 1 92 ? -5.080 -4.683 -18.015 1.00 97.50 92 PRO A O 1
ATOM 708 N N . MET A 1 93 ? -4.669 -2.809 -16.838 1.00 96.56 93 MET A N 1
ATOM 709 C CA . MET A 1 93 ? -4.060 -3.451 -15.672 1.00 96.56 93 MET A CA 1
ATOM 710 C C . MET A 1 93 ? -4.976 -3.306 -14.454 1.00 96.56 93 MET A C 1
ATOM 712 O O . MET A 1 93 ? -5.095 -2.220 -13.886 1.00 96.56 93 MET A O 1
ATOM 716 N N . GLU A 1 94 ? -5.615 -4.402 -14.047 1.00 95.56 94 GLU A N 1
ATOM 717 C CA . GLU A 1 94 ? -6.454 -4.453 -12.845 1.00 95.56 94 GLU A CA 1
ATOM 718 C C . GLU A 1 94 ? -5.630 -4.837 -11.614 1.00 95.56 94 GLU A C 1
ATOM 720 O O . GLU A 1 94 ? -4.872 -5.808 -11.630 1.00 95.56 94 GLU A O 1
ATOM 725 N N . PHE A 1 95 ? -5.789 -4.090 -10.521 1.00 96.88 95 PHE A N 1
ATOM 726 C CA . PHE A 1 95 ? -5.069 -4.340 -9.276 1.00 96.88 95 PHE A CA 1
ATOM 727 C C . PHE A 1 95 ? -5.843 -3.831 -8.060 1.00 96.88 95 PHE A C 1
ATOM 729 O O . PHE A 1 95 ? -6.759 -3.016 -8.159 1.00 96.88 95 PHE A O 1
ATOM 736 N N . THR A 1 96 ? -5.412 -4.264 -6.877 1.00 97.44 96 THR A N 1
ATOM 737 C CA . THR A 1 96 ? -5.766 -3.624 -5.603 1.00 97.44 96 THR A CA 1
ATOM 738 C C . THR A 1 96 ? -4.501 -3.294 -4.825 1.00 97.44 96 THR A C 1
ATOM 740 O O . THR A 1 96 ? -3.462 -3.935 -4.982 1.00 97.44 96 THR A O 1
ATOM 743 N N . THR A 1 97 ? -4.556 -2.275 -3.971 1.00 97.25 97 THR A N 1
ATOM 744 C CA . THR A 1 97 ? -3.383 -1.864 -3.200 1.00 97.25 97 THR A CA 1
ATOM 745 C C . THR A 1 97 ? -3.750 -1.266 -1.850 1.00 97.25 97 THR A C 1
ATOM 747 O O . THR A 1 97 ? -4.895 -0.890 -1.618 1.00 97.25 97 THR A O 1
ATOM 750 N N . ALA A 1 98 ? -2.770 -1.220 -0.949 1.00 97.25 98 ALA A N 1
ATOM 751 C CA . ALA A 1 98 ? -2.851 -0.517 0.320 1.00 97.25 98 ALA A CA 1
ATOM 752 C C . ALA A 1 98 ? -1.451 -0.145 0.825 1.00 97.25 98 ALA A C 1
ATOM 754 O O . ALA A 1 98 ? -0.508 -0.939 0.725 1.00 97.25 98 ALA A O 1
ATOM 755 N N . LEU A 1 99 ? -1.359 1.023 1.459 1.00 97.75 99 LEU A N 1
ATOM 756 C CA . LEU A 1 99 ? -0.275 1.372 2.373 1.00 97.75 99 LEU A CA 1
ATOM 757 C C . LEU A 1 99 ? -0.667 0.890 3.772 1.00 97.75 99 LEU A C 1
ATOM 759 O O . LEU A 1 99 ? -1.544 1.462 4.415 1.00 97.75 99 LEU A O 1
ATOM 763 N N . HIS A 1 100 ? -0.074 -0.215 4.221 1.00 96.88 100 HIS A N 1
ATOM 764 C CA . HIS A 1 100 ? -0.532 -0.946 5.405 1.00 96.88 100 HIS A CA 1
ATOM 765 C C . HIS A 1 100 ? 0.056 -0.375 6.710 1.00 96.88 100 HIS A C 1
ATOM 767 O O . HIS A 1 100 ? 0.740 -1.070 7.461 1.00 96.88 100 HIS A O 1
ATOM 773 N N . THR A 1 101 ? -0.180 0.909 6.966 1.00 97.00 101 THR A N 1
ATOM 774 C CA . THR A 1 101 ? 0.457 1.685 8.040 1.00 97.00 101 THR A CA 1
ATOM 775 C C . THR A 1 101 ? 0.165 1.141 9.440 1.00 97.00 101 THR A C 1
ATOM 777 O O . THR A 1 101 ? -0.986 0.992 9.844 1.00 97.00 101 THR A O 1
ATOM 780 N N . TYR A 1 102 ? 1.224 0.900 10.212 1.00 95.00 102 TYR A N 1
ATOM 781 C CA . TYR A 1 102 ? 1.151 0.570 11.633 1.00 95.00 102 TYR A CA 1
ATOM 782 C C . TYR A 1 102 ? 1.379 1.830 12.471 1.00 95.00 102 TYR A C 1
ATOM 784 O O . TYR A 1 102 ? 2.512 2.295 12.603 1.00 95.00 102 TYR A O 1
ATOM 792 N N . PHE A 1 103 ? 0.316 2.358 13.075 1.00 93.81 103 PHE A N 1
ATOM 793 C CA . PHE A 1 103 ? 0.425 3.469 14.019 1.00 93.81 103 PHE A CA 1
ATOM 794 C C . PHE A 1 103 ? 0.846 2.973 15.403 1.00 93.81 103 PHE A C 1
ATOM 796 O O . PHE A 1 103 ? 0.265 2.038 15.958 1.00 93.81 103 PHE A O 1
ATOM 803 N N . ARG A 1 104 ? 1.867 3.615 15.979 1.00 93.38 104 ARG A N 1
ATOM 804 C CA . ARG A 1 104 ? 2.282 3.356 17.359 1.00 93.38 104 ARG A CA 1
ATOM 805 C C . ARG A 1 104 ? 1.312 4.046 18.310 1.00 93.38 104 ARG A C 1
ATOM 807 O O . ARG A 1 104 ? 1.172 5.262 18.258 1.00 93.38 104 ARG A O 1
ATOM 814 N N . VAL A 1 105 ? 0.727 3.281 19.227 1.00 93.25 105 VAL A N 1
ATOM 815 C CA . VAL A 1 105 ? -0.166 3.801 20.270 1.00 93.25 105 VAL A CA 1
ATOM 816 C C . VAL A 1 105 ? 0.267 3.308 21.654 1.00 93.25 105 VAL A C 1
ATOM 818 O O . VAL A 1 105 ? 0.829 2.215 21.747 1.00 93.25 105 VAL A O 1
ATOM 821 N N . PRO A 1 106 ? 0.045 4.078 22.737 1.00 91.12 106 PRO A N 1
ATOM 822 C CA . PRO A 1 106 ? 0.479 3.676 24.078 1.00 91.12 106 PRO A CA 1
ATOM 823 C C . PRO A 1 106 ? -0.265 2.446 24.613 1.00 91.12 106 PRO A C 1
ATOM 825 O O . PRO A 1 106 ? 0.346 1.567 25.218 1.00 91.12 106 PRO A O 1
ATOM 828 N N . LYS A 1 107 ? -1.586 2.387 24.399 1.00 93.12 107 LYS A N 1
ATOM 829 C CA . LYS A 1 107 ? -2.464 1.297 24.838 1.00 93.12 107 LYS A CA 1
ATOM 830 C C . LYS A 1 107 ? -3.677 1.209 23.914 1.00 93.12 107 LYS A C 1
ATOM 832 O O . LYS A 1 107 ? -4.432 2.168 23.822 1.00 93.12 107 LYS A O 1
ATOM 837 N N . VAL A 1 108 ? -3.868 0.057 23.268 1.00 88.94 108 VAL A N 1
ATOM 838 C CA . VAL A 1 108 ? -4.936 -0.151 22.272 1.00 88.94 108 VAL A CA 1
ATOM 839 C C . VAL A 1 108 ? -6.338 0.045 22.865 1.00 88.94 108 VAL A C 1
ATOM 841 O O . VAL A 1 108 ? -7.081 0.883 22.383 1.00 88.94 108 VAL A O 1
ATOM 844 N N . GLY A 1 109 ? -6.639 -0.555 24.021 1.00 91.25 109 GLY A N 1
ATOM 845 C CA . GLY A 1 109 ? -7.939 -0.393 24.694 1.00 91.25 109 GLY A CA 1
ATOM 846 C C . GLY A 1 109 ? -8.211 0.990 25.305 1.00 91.25 109 GLY A C 1
ATOM 847 O O . GLY A 1 109 ? -9.131 1.124 26.105 1.00 91.25 109 GLY A O 1
ATOM 848 N N . ALA A 1 110 ? -7.372 1.990 25.026 1.00 91.88 110 ALA A N 1
ATOM 849 C CA . ALA A 1 110 ? -7.539 3.369 25.482 1.00 91.88 110 ALA A CA 1
ATOM 850 C C . ALA A 1 110 ? -7.574 4.380 24.322 1.00 91.88 110 ALA A C 1
ATOM 852 O O . ALA A 1 110 ? -7.507 5.581 24.572 1.00 91.88 110 ALA A O 1
ATOM 853 N N . ILE A 1 111 ? -7.644 3.911 23.071 1.00 95.00 111 ILE A N 1
ATOM 854 C CA . ILE A 1 111 ? -7.771 4.771 21.891 1.00 95.00 111 ILE A CA 1
ATOM 855 C C . ILE A 1 111 ? -9.145 4.605 21.240 1.00 95.00 111 ILE A C 1
ATOM 857 O O . ILE A 1 111 ? -9.753 3.532 21.286 1.00 95.00 111 ILE A O 1
ATOM 861 N N . THR A 1 112 ? -9.601 5.674 20.597 1.00 95.31 112 THR A N 1
ATOM 862 C CA . THR A 1 112 ? -10.783 5.675 19.738 1.00 95.31 112 THR A CA 1
ATOM 863 C C . THR A 1 112 ? -10.408 6.119 18.332 1.00 95.31 112 THR A C 1
ATOM 865 O O . THR A 1 112 ? -9.505 6.935 18.140 1.00 95.31 112 THR A O 1
ATOM 868 N N . LEU A 1 113 ? -11.098 5.559 17.344 1.00 95.12 113 LEU A N 1
ATOM 869 C CA . LEU A 1 113 ? -11.036 5.975 15.950 1.00 95.12 113 LEU A CA 1
ATOM 870 C C . LEU A 1 113 ? -12.304 6.765 15.608 1.00 95.12 113 LEU A C 1
ATOM 872 O O . LEU A 1 113 ? -13.395 6.375 16.016 1.00 95.12 113 LEU A O 1
ATOM 876 N N . GLN A 1 114 ? -12.133 7.870 14.885 1.00 96.75 114 GLN A N 1
ATOM 877 C CA . GLN A 1 114 ? -13.187 8.809 14.483 1.00 96.75 114 GLN A CA 1
ATOM 878 C C . GLN A 1 114 ? -13.179 9.024 12.963 1.00 96.75 114 GLN A C 1
ATOM 880 O O . GLN A 1 114 ? -12.224 8.628 12.288 1.00 96.75 114 GLN A O 1
ATOM 885 N N . GLY A 1 115 ? -14.225 9.662 12.427 1.00 96.69 115 GLY A N 1
ATOM 886 C CA . GLY A 1 115 ? -14.325 10.015 11.004 1.00 96.69 115 GLY A CA 1
ATOM 887 C C . GLY A 1 115 ? -14.781 8.885 10.075 1.00 96.69 115 GLY A C 1
ATOM 888 O O . GLY A 1 115 ? -14.670 9.014 8.857 1.00 96.69 115 GLY A O 1
ATOM 889 N N . LEU A 1 116 ? -15.282 7.779 10.635 1.00 97.19 116 LEU A N 1
ATOM 890 C CA . LEU A 1 116 ? -15.832 6.650 9.874 1.00 97.19 116 LEU A CA 1
ATOM 891 C C . LEU A 1 116 ? -17.352 6.487 10.036 1.00 97.19 116 LEU A C 1
ATOM 893 O O . LEU A 1 116 ? -17.918 5.573 9.439 1.00 97.19 116 LEU A O 1
ATOM 897 N N . GLN A 1 117 ? -18.018 7.339 10.821 1.00 97.69 117 GLN A N 1
ATOM 898 C CA . GLN A 1 117 ? -19.466 7.274 11.015 1.00 97.69 117 GLN A CA 1
ATOM 899 C C . GLN A 1 117 ? -20.220 7.388 9.683 1.00 97.69 117 GLN A C 1
ATOM 901 O O . GLN A 1 117 ? -19.880 8.186 8.811 1.00 97.69 117 GLN A O 1
ATOM 906 N N . GLY A 1 118 ? -21.260 6.572 9.528 1.00 97.81 118 GLY A N 1
ATOM 907 C CA . GLY A 1 118 ? -22.095 6.497 8.333 1.00 97.81 118 GLY A CA 1
ATOM 908 C C . GLY A 1 118 ? -21.452 5.754 7.159 1.00 97.81 118 GLY A C 1
ATOM 909 O O . GLY A 1 118 ? -22.118 5.549 6.145 1.00 97.81 118 GLY A O 1
ATOM 910 N N . LEU A 1 119 ? -20.189 5.323 7.266 1.00 97.88 119 LEU A N 1
ATOM 911 C CA . LEU A 1 119 ? -19.533 4.550 6.215 1.00 97.88 119 LEU A CA 1
ATOM 912 C C . LEU A 1 119 ? -19.901 3.067 6.304 1.00 97.88 119 LEU A C 1
ATOM 914 O O . LEU A 1 119 ? -19.961 2.476 7.384 1.00 97.88 119 LEU A O 1
ATOM 918 N N . THR A 1 120 ? -20.098 2.445 5.142 1.00 98.12 120 THR A N 1
ATOM 919 C CA . THR A 1 120 ? -20.252 0.991 5.035 1.00 98.12 120 THR A CA 1
ATOM 920 C C . THR A 1 120 ? -18.886 0.311 5.052 1.00 98.12 120 THR A C 1
ATOM 922 O O . THR A 1 120 ? -17.982 0.705 4.313 1.00 98.12 120 THR A O 1
ATOM 925 N N . TYR A 1 121 ? -18.748 -0.751 5.840 1.00 96.50 121 TYR A N 1
ATOM 926 C CA . TYR A 1 121 ? -17.549 -1.582 5.900 1.00 96.50 121 TYR A CA 1
ATOM 927 C C . TYR A 1 121 ? -17.887 -3.068 5.767 1.00 96.50 121 TYR A C 1
ATOM 929 O O . TYR A 1 121 ? -19.022 -3.491 5.981 1.00 96.50 121 TYR A O 1
ATOM 937 N N . GLU A 1 122 ? -16.881 -3.863 5.405 1.00 97.00 122 GLU A N 1
ATOM 938 C CA . GLU A 1 122 ? -16.955 -5.325 5.406 1.00 97.00 122 GLU A CA 1
ATOM 939 C C . GLU A 1 122 ? -16.185 -5.879 6.606 1.00 97.00 122 GLU A C 1
ATOM 941 O O . GLU A 1 122 ? -14.974 -5.666 6.734 1.00 97.00 122 GLU A O 1
ATOM 946 N N . ASP A 1 123 ? -16.873 -6.615 7.477 1.00 96.00 123 ASP A N 1
ATOM 947 C CA . ASP A 1 123 ? -16.274 -7.175 8.683 1.00 96.00 123 ASP A CA 1
ATOM 948 C C . ASP A 1 123 ? -15.538 -8.484 8.367 1.00 96.00 123 ASP A C 1
ATOM 950 O O . ASP A 1 123 ? -16.124 -9.559 8.222 1.00 96.00 123 ASP A O 1
ATOM 954 N N . SER A 1 124 ? -14.210 -8.413 8.296 1.00 93.31 124 SER A N 1
ATOM 955 C CA . SER A 1 124 ? -13.377 -9.579 7.991 1.00 93.31 124 SER A CA 1
ATOM 956 C C . SER A 1 124 ? -13.394 -10.671 9.072 1.00 93.31 124 SER A C 1
ATOM 958 O O . SER A 1 124 ? -12.967 -11.785 8.769 1.00 93.31 124 SER A O 1
ATOM 960 N N . VAL A 1 125 ? -13.875 -10.402 10.296 1.00 94.62 125 VAL A N 1
ATOM 961 C CA . VAL A 1 125 ? -14.073 -11.435 11.332 1.00 94.62 125 VAL A CA 1
ATOM 962 C C . VAL A 1 125 ? -15.474 -12.053 11.299 1.00 94.62 125 VAL A C 1
ATOM 964 O O . VAL A 1 125 ? -15.661 -13.151 11.820 1.00 94.62 125 VAL A O 1
ATOM 967 N N . LYS A 1 126 ? -16.434 -11.414 10.619 1.00 95.50 126 LYS A N 1
ATOM 968 C CA . LYS A 1 126 ? -17.788 -11.935 10.360 1.00 95.50 126 LYS A CA 1
ATOM 969 C C . LYS A 1 126 ? -17.987 -12.253 8.880 1.00 95.50 126 LYS A C 1
ATOM 971 O O . LYS A 1 126 ? -18.884 -11.730 8.234 1.00 95.50 126 LYS A O 1
ATOM 976 N N . ALA A 1 127 ? -17.095 -13.070 8.321 1.00 93.81 127 ALA A N 1
ATOM 977 C CA . ALA A 1 127 ? -17.186 -13.557 6.939 1.00 93.81 127 ALA A CA 1
ATOM 978 C C . ALA A 1 127 ? -17.336 -12.468 5.845 1.00 93.81 127 ALA A C 1
ATOM 980 O O . ALA A 1 127 ? -17.754 -12.778 4.733 1.00 93.81 127 ALA A O 1
ATOM 981 N N . ARG A 1 128 ? -16.915 -11.223 6.122 1.00 94.50 128 ARG A N 1
ATOM 982 C CA . ARG A 1 128 ? -17.070 -10.031 5.263 1.00 94.50 128 ARG A CA 1
ATOM 983 C C . ARG A 1 128 ? -18.514 -9.585 5.050 1.00 94.50 128 ARG A C 1
ATOM 985 O O . ARG A 1 128 ? -18.813 -8.952 4.037 1.00 94.50 128 ARG A O 1
ATOM 992 N N . ASP A 1 129 ? -19.381 -9.849 6.020 1.00 97.50 129 ASP A N 1
ATOM 993 C CA . ASP A 1 129 ? -20.700 -9.229 6.073 1.00 97.50 129 ASP A CA 1
ATOM 994 C C . ASP A 1 129 ? -20.572 -7.698 6.085 1.00 97.50 129 ASP A C 1
ATOM 996 O O . ASP A 1 129 ? -19.620 -7.130 6.636 1.00 97.50 129 ASP A O 1
ATOM 1000 N N . LYS A 1 130 ? -21.528 -7.032 5.433 1.00 97.94 130 LYS A N 1
ATOM 1001 C CA . LYS A 1 130 ? -21.558 -5.573 5.308 1.00 97.94 130 LYS A CA 1
ATOM 1002 C C . LYS A 1 130 ? -22.333 -4.953 6.459 1.00 97.94 130 LYS A C 1
ATOM 1004 O O . LYS A 1 130 ? -23.467 -5.343 6.722 1.00 97.94 130 LYS A O 1
ATOM 1009 N N . PHE A 1 131 ? -21.740 -3.939 7.073 1.00 97.81 131 PHE A N 1
ATOM 1010 C CA . PHE A 1 131 ? -22.332 -3.162 8.158 1.00 97.81 131 PHE A CA 1
ATOM 1011 C C . PHE A 1 131 ? -22.129 -1.672 7.899 1.00 97.81 131 PHE A C 1
ATOM 1013 O O . PHE A 1 131 ? -21.237 -1.286 7.145 1.00 97.81 131 PHE A O 1
ATOM 1020 N N . THR A 1 132 ? -22.933 -0.840 8.549 1.00 98.06 132 THR A N 1
ATOM 1021 C CA . THR A 1 132 ? -22.713 0.607 8.618 1.00 98.06 132 THR A CA 1
ATOM 1022 C C . THR A 1 132 ? -22.131 0.941 9.982 1.00 98.06 132 THR A C 1
ATOM 1024 O O . THR A 1 132 ? -22.557 0.389 10.995 1.00 98.06 132 THR A O 1
ATOM 1027 N N . GLN A 1 133 ? -21.116 1.800 10.006 1.00 97.62 133 GLN A N 1
ATOM 1028 C CA . GLN A 1 133 ? -20.537 2.295 11.247 1.00 97.62 133 GLN A CA 1
ATOM 1029 C C . GLN A 1 133 ? -21.450 3.372 11.842 1.00 97.62 133 GLN A C 1
ATOM 1031 O O . GLN A 1 133 ? -21.519 4.480 11.318 1.00 97.62 133 GLN A O 1
ATOM 1036 N N . GLU A 1 134 ? -22.161 3.057 12.921 1.00 97.31 134 GLU A N 1
ATOM 1037 C CA . GLU A 1 134 ? -23.156 3.964 13.514 1.00 97.31 134 GLU A CA 1
ATOM 1038 C C . GLU A 1 134 ? -22.530 4.942 14.517 1.00 97.31 134 GLU A C 1
ATOM 1040 O O . GLU A 1 134 ? -22.936 6.100 14.627 1.00 97.31 134 GLU A O 1
ATOM 1045 N N . GLU A 1 135 ? -21.512 4.501 15.254 1.00 97.06 135 GLU A N 1
ATOM 1046 C CA . GLU A 1 135 ? -20.833 5.308 16.261 1.00 97.06 135 GLU A CA 1
ATOM 1047 C C . GLU A 1 135 ? -19.745 6.198 15.647 1.00 97.06 135 GLU A C 1
ATOM 1049 O O . GLU A 1 135 ? -18.947 5.742 14.830 1.00 97.06 135 GLU A O 1
ATOM 1054 N N . GLU A 1 136 ? -19.654 7.450 16.107 1.00 96.62 136 GLU A N 1
ATOM 1055 C CA . GLU A 1 136 ? -18.531 8.345 15.778 1.00 96.62 136 GLU A CA 1
ATOM 1056 C C . GLU A 1 136 ? -17.235 7.932 16.483 1.00 96.62 136 GLU A C 1
ATOM 1058 O O . GLU A 1 136 ? -16.153 8.063 15.929 1.00 96.62 136 GLU A O 1
ATOM 1063 N N . ASN A 1 137 ? -17.333 7.423 17.714 1.0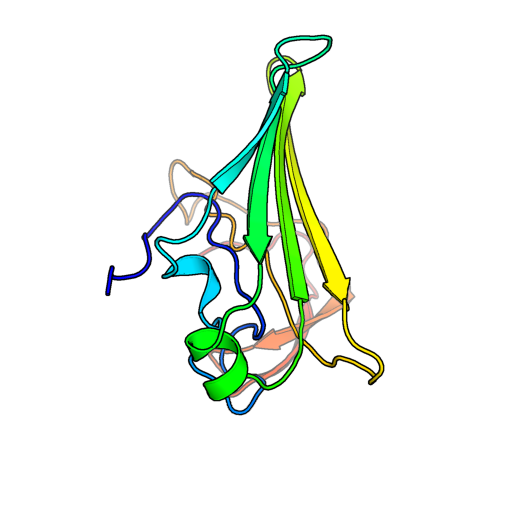0 96.50 137 ASN A N 1
ATOM 1064 C CA . ASN A 1 137 ? -16.178 7.037 18.521 1.00 96.50 137 ASN A CA 1
ATOM 1065 C C . ASN A 1 137 ? -16.068 5.515 18.587 1.00 96.50 137 ASN A C 1
ATOM 1067 O O . ASN A 1 137 ? -16.751 4.882 19.390 1.00 96.50 137 ASN A O 1
ATOM 1071 N N . ILE A 1 138 ? -15.181 4.940 17.779 1.00 95.12 138 ILE A N 1
ATOM 1072 C CA . ILE A 1 138 ? -14.992 3.491 17.685 1.00 95.12 138 ILE A CA 1
ATOM 1073 C C . ILE A 1 138 ? -13.861 3.075 18.631 1.00 95.12 138 ILE A C 1
ATOM 1075 O O . ILE A 1 138 ? -12.709 3.443 18.383 1.00 95.12 138 ILE A O 1
ATOM 1079 N N . PRO A 1 139 ? -14.129 2.326 19.712 1.00 92.69 139 PRO A N 1
ATOM 1080 C CA . PRO A 1 139 ? -13.070 1.816 20.573 1.00 92.69 139 PRO A CA 1
ATOM 1081 C C . PRO A 1 139 ? -12.264 0.743 19.836 1.00 92.69 139 PRO A C 1
ATOM 1083 O O . PRO A 1 139 ? -12.834 -0.160 19.225 1.00 92.69 139 PRO A O 1
ATOM 1086 N N . ILE A 1 140 ? -10.934 0.810 19.919 1.00 88.62 140 ILE A N 1
ATOM 1087 C CA . ILE A 1 140 ? -10.073 -0.263 19.409 1.00 88.62 140 ILE A CA 1
ATOM 1088 C C . ILE A 1 140 ? -9.795 -1.231 20.561 1.00 88.62 140 ILE A C 1
ATOM 1090 O O . ILE A 1 140 ? -9.193 -0.849 21.564 1.00 88.62 140 ILE A O 1
ATOM 1094 N N . VAL A 1 141 ? -10.267 -2.471 20.436 1.00 77.94 141 VAL A N 1
ATOM 1095 C CA . VAL A 1 141 ? -10.147 -3.523 21.464 1.00 77.94 141 VAL A CA 1
ATOM 1096 C C . VAL A 1 141 ? -9.079 -4.554 21.133 1.00 77.94 141 VAL A C 1
ATOM 1098 O O . VAL A 1 141 ? -8.871 -4.841 19.933 1.00 77.94 141 VAL A O 1
#

InterPro domains:
  IPR008183 Aldose 1-/Glucose-6-phosphate 1-epimerase [PF01263] (2-135)
  IPR011013 Galactose mutarotase-like domain superfamily [SSF74650] (1-127)
  IPR014718 Glycoside hydrolase-type carbohydrate-binding [G3DSA:2.70.98.10] (1-141)

Sequence (141 aa):
GGKAMRGGVPVCWPQFADRGAYGKHGFARNSDKWYIVRTSTEPFPCVVLGLDDDEATRAAWPFPFQLRYSVTLDGPDQVSVSMTVLNSGDAPMEFTTALHTYFRVPKVGAITLQGLQGLTYEDSVKARDKFTQEEENIPIV

pLDDT: mean 94.37, std 7.23, range [44.44, 98.62]